Protein AF-H9FHU5-F1 (afdb_monomer)

Sequence (103 aa):
RAGGRPPRSATAALSVRVLDANDHSPAFPQGAVAEVELAEDAPVGSLLLDLDAADPDEGPNGDVVFAFGARPPPEARRLFRLDPRTGRLTLAGPVDYERQDTY

Foldseek 3Di:
DDDDPPDDDDDDDDDDDDAWDLPWDKDWPPPQDDDFDDDQPDDFFDWGHFTDIFDPTPDPSTQFFDDDPPDDPPVCVQQWDADGRGRTITGRDGDDCVVPVGD

pLDDT: mean 89.41, std 9.87, range [45.72, 97.25]

Structure (mmCIF, N/CA/C/O backbone):
data_AF-H9FHU5-F1
#
_entry.id   AF-H9FHU5-F1
#
loop_
_atom_site.group_PDB
_atom_site.id
_atom_site.type_symbol
_atom_site.label_atom_id
_atom_site.label_alt_id
_atom_site.label_comp_id
_atom_site.label_asym_id
_atom_site.label_entity_id
_atom_site.label_seq_id
_atom_site.pdbx_PDB_ins_code
_atom_site.Cartn_x
_atom_site.Cartn_y
_atom_site.Cartn_z
_atom_site.occupancy
_atom_site.B_iso_or_equiv
_atom_site.auth_seq_id
_atom_site.auth_comp_id
_atom_site.auth_asym_id
_atom_site.auth_atom_id
_atom_site.pdbx_PDB_model_num
ATOM 1 N N . ARG A 1 1 ? 42.152 -12.079 -62.129 1.00 50.03 1 ARG A N 1
ATOM 2 C CA . ARG A 1 1 ? 41.696 -10.724 -62.553 1.00 50.03 1 ARG A CA 1
ATOM 3 C C . ARG A 1 1 ? 40.265 -10.884 -63.068 1.00 50.03 1 ARG A C 1
ATOM 5 O O . ARG A 1 1 ? 40.079 -11.797 -63.846 1.00 50.03 1 ARG A O 1
ATOM 12 N N . ALA A 1 2 ? 39.234 -10.138 -62.673 1.00 45.72 2 ALA A N 1
ATOM 13 C CA . ALA A 1 2 ? 39.151 -8.874 -61.948 1.00 45.72 2 ALA A CA 1
ATOM 14 C C . ALA A 1 2 ? 38.073 -8.957 -60.847 1.00 45.72 2 ALA A C 1
ATOM 16 O O . ALA A 1 2 ? 36.971 -9.433 -61.099 1.00 45.72 2 ALA A O 1
ATOM 17 N N . GLY A 1 3 ? 38.405 -8.490 -59.639 1.00 57.41 3 GLY A N 1
ATOM 18 C CA . GLY A 1 3 ? 37.406 -8.178 -58.618 1.00 57.41 3 GLY A CA 1
ATOM 19 C C . GLY A 1 3 ? 36.500 -7.071 -59.149 1.00 57.41 3 GLY A C 1
ATOM 20 O O . GLY A 1 3 ? 37.002 -6.055 -59.637 1.00 57.41 3 GLY A O 1
ATOM 21 N N . GLY A 1 4 ? 35.191 -7.326 -59.133 1.00 58.41 4 GLY A N 1
ATOM 22 C CA . GLY A 1 4 ? 34.175 -6.458 -59.718 1.00 58.41 4 GLY A CA 1
ATOM 23 C C . GLY A 1 4 ? 34.336 -5.007 -59.271 1.00 58.41 4 GLY A C 1
ATOM 24 O O . GLY A 1 4 ? 34.384 -4.712 -58.079 1.00 58.41 4 GLY A O 1
ATOM 25 N N . ARG A 1 5 ? 34.444 -4.111 -60.255 1.00 61.59 5 ARG A N 1
ATOM 26 C CA . ARG A 1 5 ? 34.318 -2.662 -60.095 1.00 61.59 5 ARG A CA 1
ATOM 27 C C . ARG A 1 5 ? 32.980 -2.275 -60.731 1.00 61.59 5 ARG A C 1
ATOM 29 O O . ARG A 1 5 ? 32.805 -2.595 -61.907 1.00 61.59 5 ARG A O 1
ATOM 36 N N . PRO A 1 6 ? 32.056 -1.621 -60.011 1.00 67.56 6 PRO A N 1
ATOM 37 C CA . PRO A 1 6 ? 32.190 -1.043 -58.667 1.00 67.56 6 PRO A CA 1
ATOM 38 C C . PRO A 1 6 ? 32.032 -2.072 -57.520 1.00 67.56 6 PRO A C 1
ATOM 40 O O . PRO A 1 6 ? 31.483 -3.153 -57.747 1.00 67.56 6 PRO A O 1
ATOM 43 N N . PRO A 1 7 ? 32.511 -1.762 -56.295 1.00 73.88 7 PRO A N 1
ATOM 44 C CA . PRO A 1 7 ? 32.316 -2.618 -55.126 1.00 73.88 7 PRO A CA 1
ATOM 45 C C . PRO A 1 7 ? 30.824 -2.770 -54.810 1.00 73.88 7 PRO A C 1
ATOM 47 O O . PRO A 1 7 ? 30.070 -1.799 -54.844 1.00 73.88 7 PRO A O 1
ATOM 50 N N . ARG A 1 8 ? 30.396 -3.993 -54.489 1.00 79.12 8 ARG A N 1
ATOM 51 C CA . ARG A 1 8 ? 29.036 -4.261 -54.011 1.00 79.12 8 ARG A CA 1
ATOM 52 C C . ARG A 1 8 ? 28.991 -4.039 -52.505 1.00 79.12 8 ARG A C 1
ATOM 54 O O . ARG A 1 8 ? 29.688 -4.732 -51.770 1.00 79.12 8 ARG A O 1
ATOM 61 N N . SER A 1 9 ? 28.174 -3.095 -52.060 1.00 82.00 9 SER A N 1
ATOM 62 C CA . SER A 1 9 ? 27.776 -2.955 -50.662 1.00 82.00 9 SER A CA 1
ATOM 63 C C . SER A 1 9 ? 26.388 -3.563 -50.462 1.00 82.00 9 SER A C 1
ATOM 65 O O . SER A 1 9 ? 25.549 -3.543 -51.362 1.00 82.00 9 SER A O 1
ATOM 67 N N . ALA A 1 10 ? 26.157 -4.122 -49.280 1.00 83.06 10 ALA A N 1
ATOM 68 C CA . ALA A 1 10 ? 24.841 -4.539 -48.819 1.00 83.06 10 ALA A CA 1
ATOM 69 C C . ALA A 1 10 ? 24.657 -4.016 -47.395 1.00 83.06 10 ALA A C 1
ATOM 71 O O . ALA A 1 10 ? 25.595 -4.038 -46.597 1.00 83.06 10 ALA A O 1
ATOM 72 N N . THR A 1 11 ? 23.457 -3.542 -47.087 1.00 84.88 11 THR A N 1
ATOM 73 C CA . THR A 1 11 ? 23.082 -3.061 -45.757 1.00 84.88 11 THR A CA 1
ATOM 74 C C . THR A 1 11 ? 21.899 -3.888 -45.283 1.00 84.88 11 THR A C 1
ATOM 76 O O . THR A 1 11 ? 20.985 -4.157 -46.060 1.00 84.88 11 THR A O 1
ATOM 79 N N . ALA A 1 12 ? 21.922 -4.299 -44.019 1.00 87.31 12 ALA A N 1
ATOM 80 C CA . ALA A 1 12 ? 20.810 -4.969 -43.365 1.00 87.31 12 ALA A CA 1
ATOM 81 C C . ALA A 1 12 ? 20.316 -4.097 -42.210 1.00 87.31 12 ALA A C 1
ATOM 83 O O . ALA A 1 12 ? 21.119 -3.473 -41.515 1.00 87.31 12 ALA A O 1
ATOM 84 N N . ALA A 1 13 ? 19.000 -4.050 -42.016 1.00 89.56 13 ALA A N 1
ATOM 85 C CA . ALA A 1 13 ? 18.407 -3.398 -40.860 1.0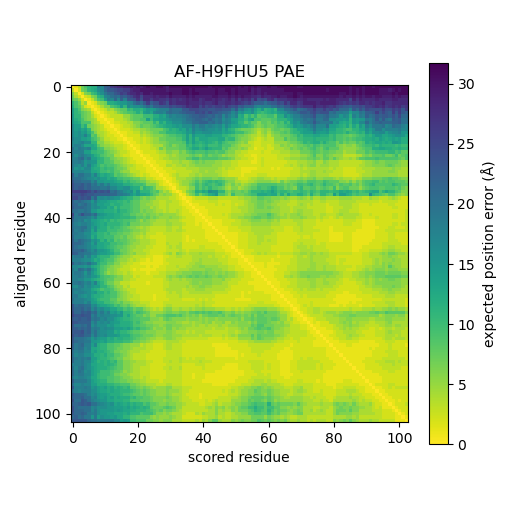0 89.56 13 ALA A CA 1
ATOM 86 C C . ALA A 1 13 ? 18.448 -4.359 -39.665 1.00 89.56 13 ALA A C 1
ATOM 88 O O . ALA A 1 13 ? 17.980 -5.493 -39.761 1.00 89.56 13 ALA A O 1
ATOM 89 N N . LEU A 1 14 ? 19.000 -3.894 -38.546 1.00 90.19 14 LEU A N 1
ATOM 90 C CA . LEU A 1 14 ? 18.955 -4.583 -37.263 1.00 90.19 14 LEU A CA 1
ATOM 91 C C . LEU A 1 14 ? 18.000 -3.819 -36.349 1.00 90.19 14 LEU A C 1
ATOM 93 O O . LEU A 1 14 ? 18.200 -2.632 -36.107 1.00 90.19 14 LEU A O 1
ATOM 97 N N . SER A 1 15 ? 16.986 -4.506 -35.831 1.00 91.81 15 SER A N 1
ATOM 98 C CA . SER A 1 15 ? 16.123 -3.965 -34.784 1.00 91.81 15 SER A CA 1
ATOM 99 C C . SER A 1 15 ? 16.596 -4.489 -33.437 1.00 91.81 15 SER A C 1
ATOM 101 O O . SER A 1 15 ? 16.621 -5.700 -33.221 1.00 91.81 15 SER A O 1
ATOM 103 N N . VAL A 1 16 ? 16.950 -3.582 -32.531 1.00 91.31 16 VAL A N 1
ATOM 104 C CA . VAL A 1 16 ? 17.288 -3.904 -31.141 1.00 91.31 16 VAL A CA 1
ATOM 105 C C . VAL A 1 16 ? 16.155 -3.390 -30.260 1.00 91.31 16 VAL A C 1
ATOM 107 O O . VAL A 1 16 ? 15.833 -2.206 -30.313 1.00 91.31 16 VAL A O 1
ATOM 110 N N . ARG A 1 17 ? 15.544 -4.274 -29.466 1.00 90.94 17 ARG A N 1
ATOM 111 C CA . ARG A 1 17 ? 14.577 -3.899 -28.427 1.00 90.94 17 ARG A C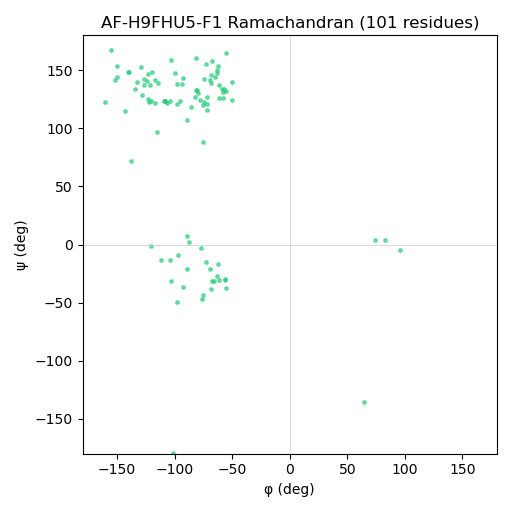A 1
ATOM 112 C C . ARG A 1 17 ? 15.267 -4.011 -27.074 1.00 90.94 17 ARG A C 1
ATOM 114 O O . ARG A 1 17 ? 15.774 -5.079 -26.743 1.00 90.94 17 ARG A O 1
ATOM 121 N N . VAL A 1 18 ? 15.281 -2.917 -26.323 1.00 90.25 18 VAL A N 1
ATOM 122 C CA . VAL A 1 18 ? 15.703 -2.931 -24.920 1.00 90.25 18 VAL A CA 1
ATOM 123 C C . VAL A 1 18 ? 14.528 -3.448 -24.099 1.00 90.25 18 VAL A C 1
ATOM 125 O O . VAL A 1 18 ? 13.395 -3.021 -24.320 1.00 90.25 18 VAL A O 1
ATOM 128 N N . LEU A 1 19 ? 14.794 -4.429 -23.241 1.00 92.62 19 LEU A N 1
ATOM 129 C CA . LEU A 1 19 ? 13.820 -4.936 -22.283 1.00 92.62 19 LEU A CA 1
ATOM 130 C C . LEU A 1 19 ? 13.988 -4.173 -20.977 1.00 92.62 19 LEU A C 1
ATOM 132 O O . LEU A 1 19 ? 15.115 -3.854 -20.598 1.00 92.62 19 LEU A O 1
ATOM 136 N N . ASP A 1 20 ? 12.865 -3.917 -20.329 1.00 91.94 20 ASP A N 1
ATOM 137 C CA . ASP A 1 20 ? 12.816 -3.345 -18.998 1.00 91.94 20 ASP A CA 1
ATOM 138 C C . ASP A 1 20 ? 13.473 -4.266 -17.955 1.00 91.94 20 ASP A C 1
ATOM 140 O O . ASP A 1 20 ? 13.445 -5.498 -18.079 1.00 91.94 20 ASP A O 1
ATOM 144 N N . ALA A 1 21 ? 14.077 -3.659 -16.940 1.00 94.62 21 ALA A N 1
ATOM 145 C CA . ALA A 1 21 ? 14.608 -4.337 -15.768 1.00 94.62 21 ALA A CA 1
ATOM 146 C C . ALA A 1 21 ? 13.885 -3.789 -14.539 1.00 94.62 21 ALA A C 1
ATOM 148 O O . ALA A 1 21 ? 13.546 -2.619 -14.522 1.00 94.62 21 ALA A O 1
ATOM 149 N N . ASN A 1 22 ? 13.694 -4.618 -13.513 1.00 94.50 22 ASN A N 1
ATOM 150 C CA . ASN A 1 22 ? 13.153 -4.143 -12.242 1.00 94.50 22 ASN A CA 1
ATOM 151 C C . ASN A 1 22 ? 14.251 -3.379 -11.485 1.00 94.50 22 ASN A C 1
ATOM 153 O O . ASN A 1 22 ? 15.064 -3.995 -10.782 1.00 94.50 22 ASN A O 1
ATOM 157 N N . ASP A 1 23 ? 14.362 -2.079 -11.746 1.00 94.75 23 ASP A N 1
ATOM 158 C CA . ASP A 1 23 ? 15.366 -1.191 -11.162 1.00 94.75 23 ASP A CA 1
ATOM 159 C C . ASP A 1 23 ? 14.769 -0.019 -10.373 1.00 94.75 23 ASP A C 1
ATOM 161 O O . ASP A 1 23 ? 15.521 0.722 -9.724 1.00 94.75 23 ASP A O 1
ATOM 165 N N . HIS A 1 24 ? 13.441 0.086 -10.321 1.00 95.00 24 HIS A N 1
ATOM 166 C CA . HIS A 1 24 ? 12.737 0.964 -9.403 1.00 95.00 24 HIS A CA 1
ATOM 167 C C . HIS A 1 24 ? 12.182 0.178 -8.206 1.00 95.00 24 HIS A C 1
ATOM 169 O O . HIS A 1 24 ? 12.492 -0.986 -7.956 1.00 95.00 24 HIS A O 1
ATOM 175 N N . SER A 1 25 ? 11.511 0.881 -7.304 1.00 94.44 25 SER A N 1
ATOM 176 C CA . SER A 1 25 ? 10.833 0.257 -6.174 1.00 94.44 25 SER A CA 1
ATOM 177 C C . SER A 1 25 ? 9.506 0.964 -5.957 1.00 94.44 25 SER A C 1
ATOM 179 O O . SER A 1 25 ? 9.451 2.187 -6.146 1.00 94.44 25 SER A O 1
ATOM 181 N N . PRO A 1 26 ? 8.471 0.253 -5.475 1.00 95.31 26 PRO A N 1
ATOM 182 C CA . PRO A 1 26 ? 7.173 0.862 -5.256 1.00 95.31 26 PRO A CA 1
ATOM 183 C C . PRO A 1 26 ? 7.267 2.025 -4.271 1.00 95.31 26 PRO A C 1
ATOM 185 O O . PRO A 1 26 ? 7.872 1.907 -3.200 1.00 95.31 26 PRO A O 1
ATOM 188 N N . ALA A 1 27 ? 6.631 3.141 -4.613 1.00 94.00 27 ALA A N 1
ATOM 189 C CA . ALA A 1 27 ? 6.604 4.337 -3.788 1.00 94.00 27 ALA A CA 1
ATOM 190 C C . ALA A 1 27 ? 5.169 4.800 -3.533 1.00 94.00 27 ALA A C 1
ATOM 192 O O . ALA A 1 27 ? 4.339 4.855 -4.440 1.00 94.00 27 ALA A O 1
ATOM 193 N N . PHE A 1 28 ? 4.898 5.186 -2.287 1.00 92.69 28 PHE A N 1
ATOM 194 C CA . PHE A 1 28 ? 3.665 5.876 -1.925 1.00 92.69 28 PHE A CA 1
ATOM 195 C C . PHE A 1 28 ? 3.718 7.339 -2.401 1.00 92.69 28 PHE A C 1
ATOM 197 O O . PHE A 1 28 ? 4.774 7.976 -2.289 1.00 92.69 28 PHE A O 1
ATOM 204 N N . PRO A 1 29 ? 2.602 7.919 -2.876 1.00 88.75 29 PRO A N 1
ATOM 205 C CA . PRO A 1 29 ? 2.536 9.340 -3.170 1.00 88.75 29 PRO A CA 1
ATOM 206 C C . PRO A 1 29 ? 2.760 10.177 -1.904 1.00 88.75 29 PRO A C 1
ATOM 208 O O . PRO A 1 29 ? 2.494 9.749 -0.776 1.00 88.75 29 PRO A O 1
ATOM 211 N N . GLN A 1 30 ? 3.261 11.401 -2.081 1.00 83.06 30 GLN A N 1
ATOM 212 C CA . GLN A 1 30 ? 3.484 12.307 -0.954 1.00 83.06 30 GLN A CA 1
ATOM 213 C C . GLN A 1 30 ? 2.172 12.559 -0.199 1.00 83.06 30 GLN A C 1
ATOM 215 O O . GLN A 1 30 ? 1.176 12.961 -0.793 1.00 83.06 30 GLN A O 1
ATOM 220 N N . GLY A 1 31 ? 2.191 12.329 1.116 1.00 78.25 31 GLY A N 1
ATOM 221 C CA . GLY A 1 31 ? 1.017 12.488 1.978 1.00 78.25 31 GLY A CA 1
ATOM 222 C C . GLY A 1 31 ? 0.057 11.293 2.008 1.00 78.25 31 GLY A C 1
ATOM 223 O O . GLY A 1 31 ? -0.965 11.383 2.674 1.00 78.25 31 GLY A O 1
ATOM 224 N N . ALA A 1 32 ? 0.371 10.175 1.342 1.00 76.25 32 ALA A N 1
ATOM 225 C CA . ALA A 1 32 ? -0.453 8.960 1.397 1.00 76.25 32 ALA A CA 1
ATOM 226 C C . ALA A 1 32 ? -0.420 8.250 2.764 1.00 76.25 32 ALA A C 1
ATOM 228 O O . ALA A 1 32 ? -1.315 7.472 3.086 1.00 76.25 32 ALA A O 1
ATOM 229 N N . VAL A 1 33 ? 0.613 8.507 3.571 1.00 70.81 33 VAL A N 1
ATOM 230 C CA . VAL A 1 33 ? 0.700 8.024 4.952 1.00 70.81 33 VAL A CA 1
ATOM 231 C C . VAL A 1 33 ? 0.040 9.064 5.851 1.00 70.81 33 VAL A C 1
ATOM 233 O O . VAL A 1 33 ? 0.594 10.144 6.053 1.00 70.81 33 VAL A O 1
ATOM 236 N N . ALA A 1 34 ? -1.143 8.734 6.364 1.00 72.38 34 ALA A N 1
ATOM 237 C CA . ALA A 1 34 ? -1.921 9.587 7.251 1.00 72.38 34 ALA A CA 1
ATOM 238 C C . ALA A 1 34 ? -2.232 8.868 8.569 1.00 72.38 34 ALA A C 1
ATOM 240 O O . ALA A 1 34 ? -2.438 7.652 8.594 1.00 72.38 34 ALA A O 1
ATOM 241 N N . GLU A 1 35 ? -2.283 9.639 9.653 1.00 87.44 35 GLU A N 1
ATOM 242 C CA . GLU A 1 35 ? -2.934 9.214 10.890 1.00 87.44 35 GLU A CA 1
ATOM 243 C C . GLU A 1 35 ? -4.448 9.139 10.649 1.00 87.44 35 GLU A C 1
ATOM 245 O O . GLU A 1 35 ? -5.019 9.987 9.959 1.00 87.44 35 GLU A O 1
ATOM 250 N N . VAL A 1 36 ? -5.094 8.108 11.193 1.00 89.94 36 VAL A N 1
ATOM 251 C CA . VAL A 1 36 ? -6.539 7.897 11.063 1.00 89.94 36 VAL A CA 1
ATOM 252 C C . VAL A 1 36 ? -7.166 7.967 12.440 1.00 89.94 36 VAL A C 1
ATOM 254 O O . VAL A 1 36 ? -6.837 7.170 13.316 1.00 89.94 36 VAL A O 1
ATOM 257 N N . GLU A 1 37 ? -8.107 8.887 12.607 1.00 92.19 37 GLU A N 1
ATOM 258 C CA . GLU A 1 37 ? -8.984 8.902 13.769 1.00 92.19 37 GLU A CA 1
ATOM 259 C C . GLU A 1 37 ? -10.069 7.836 13.589 1.00 92.19 37 GLU A C 1
ATOM 261 O O . GLU A 1 37 ? -10.792 7.818 12.590 1.00 92.19 37 GLU A O 1
ATOM 266 N N . LEU A 1 38 ? -10.170 6.926 14.557 1.00 92.88 38 LEU A N 1
ATOM 267 C CA . LEU A 1 38 ? -11.113 5.815 14.539 1.00 92.88 38 LEU A CA 1
ATOM 268 C C . LEU A 1 38 ? -11.998 5.878 15.783 1.00 92.88 38 LEU A C 1
ATOM 270 O O . LEU A 1 38 ? -11.498 5.836 16.903 1.00 92.88 38 LEU A O 1
ATOM 274 N N . ALA A 1 39 ? -13.313 5.948 15.579 1.00 94.56 39 ALA A N 1
ATOM 275 C CA . ALA A 1 39 ? -14.275 5.837 16.669 1.00 94.56 39 ALA A CA 1
ATOM 276 C C . ALA A 1 39 ? -14.295 4.405 17.228 1.00 94.56 39 ALA A C 1
ATOM 278 O O . ALA A 1 39 ? -14.226 3.437 16.468 1.00 94.56 39 ALA A O 1
ATOM 279 N N . GLU A 1 40 ? -14.418 4.263 18.548 1.00 93.00 40 GLU A N 1
ATOM 280 C CA . GLU A 1 40 ? -14.437 2.952 19.215 1.00 93.00 40 GLU A CA 1
ATOM 281 C C . GLU A 1 40 ? -15.615 2.065 18.770 1.00 93.00 40 GLU A C 1
ATOM 283 O O . GLU A 1 40 ? -15.503 0.842 18.694 1.00 93.00 40 GLU A O 1
ATOM 288 N N . ASP A 1 41 ? -16.735 2.690 18.405 1.00 95.00 41 ASP A N 1
ATOM 289 C CA . ASP A 1 41 ? -17.961 2.036 17.955 1.00 95.00 41 ASP A CA 1
ATOM 290 C C . ASP A 1 41 ? -17.990 1.796 16.436 1.00 95.00 41 ASP A C 1
ATOM 292 O O . ASP A 1 41 ? -19.003 1.342 15.890 1.00 95.00 41 ASP A O 1
ATOM 296 N N . ALA A 1 42 ? -16.876 2.060 15.743 1.00 96.50 42 ALA A N 1
ATOM 297 C CA . ALA A 1 42 ? -16.766 1.841 14.313 1.00 96.50 42 ALA A CA 1
ATOM 298 C C . ALA A 1 42 ? -17.048 0.367 13.957 1.00 96.50 42 ALA A C 1
ATOM 300 O O . ALA A 1 42 ? -16.475 -0.558 14.545 1.00 96.50 42 ALA A O 1
ATOM 301 N N . PRO A 1 43 ? -17.910 0.105 12.957 1.00 97.00 43 PRO A N 1
ATOM 302 C CA . PRO A 1 43 ? -18.275 -1.256 12.610 1.00 97.00 43 PRO A CA 1
ATOM 303 C C . PRO A 1 43 ? -17.091 -2.010 12.001 1.00 97.00 43 PRO A C 1
ATOM 305 O O . PRO A 1 43 ? -16.297 -1.468 11.226 1.00 97.00 43 PRO A O 1
ATOM 308 N N . VAL A 1 44 ? -17.013 -3.311 12.282 1.00 96.75 44 VAL A N 1
ATOM 309 C CA . VAL A 1 44 ? -16.088 -4.214 11.586 1.00 96.75 44 VAL A CA 1
ATOM 310 C C . VAL A 1 44 ? -16.361 -4.164 10.079 1.00 96.75 44 VAL A C 1
ATOM 312 O O . VAL A 1 44 ? -17.505 -4.234 9.635 1.00 96.75 44 VAL A O 1
ATOM 315 N N . GLY A 1 45 ? -15.293 -4.052 9.294 1.00 97.00 45 GLY A N 1
ATOM 316 C CA . GLY A 1 45 ? -15.319 -3.834 7.849 1.00 97.00 45 GLY A CA 1
ATOM 317 C C . GLY A 1 45 ? -15.177 -2.367 7.438 1.00 97.00 45 GLY A C 1
ATOM 318 O O . GLY A 1 45 ? -15.067 -2.101 6.242 1.00 97.00 45 GLY A O 1
ATOM 319 N N . SER A 1 46 ? -15.142 -1.428 8.392 1.00 97.25 46 SER A N 1
ATOM 320 C CA . SER A 1 46 ? -14.883 -0.012 8.105 1.00 97.25 46 SER A CA 1
ATOM 321 C C . SER A 1 46 ? -13.567 0.161 7.350 1.00 97.25 46 SER A C 1
ATOM 323 O O . SER A 1 46 ? -12.545 -0.409 7.739 1.00 97.25 46 SER A O 1
ATOM 325 N N . LEU A 1 47 ? -13.599 0.942 6.270 1.00 95.75 47 LEU A N 1
ATOM 326 C CA . LEU A 1 47 ? -12.404 1.342 5.534 1.00 95.75 47 LEU A CA 1
ATOM 327 C C . LEU A 1 47 ? -11.657 2.400 6.344 1.00 95.75 47 LEU A C 1
ATOM 329 O O . LEU A 1 47 ? -12.232 3.434 6.665 1.00 95.75 47 LEU A O 1
ATOM 333 N N . LEU A 1 48 ? -10.395 2.121 6.658 1.00 94.12 48 LEU A N 1
ATOM 334 C CA . LEU A 1 48 ? -9.526 3.009 7.428 1.00 94.12 48 LEU A CA 1
ATOM 335 C C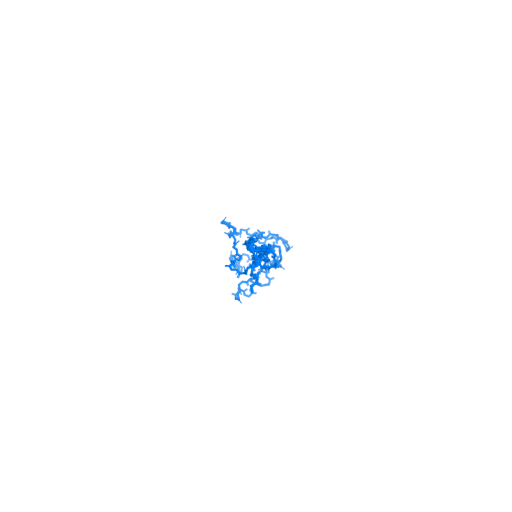 . LEU A 1 48 ? -8.625 3.816 6.497 1.00 94.12 48 LEU A C 1
ATOM 337 O O . LEU A 1 48 ? -8.558 5.034 6.600 1.00 94.12 48 LEU A O 1
ATOM 341 N N . LEU A 1 49 ? -7.967 3.128 5.562 1.00 92.50 49 LEU A N 1
ATOM 342 C CA . LEU A 1 49 ? -7.116 3.731 4.540 1.00 92.50 49 LEU A CA 1
ATOM 343 C C . LEU A 1 49 ? -7.326 3.032 3.203 1.00 92.50 49 LEU A C 1
ATOM 345 O O . LEU A 1 49 ? -7.573 1.824 3.146 1.00 92.50 49 LEU A O 1
ATOM 349 N N . ASP A 1 50 ? -7.176 3.806 2.138 1.00 92.38 50 ASP A N 1
ATOM 350 C CA . ASP A 1 50 ? -7.053 3.316 0.772 1.00 92.38 50 ASP A CA 1
ATOM 351 C C . ASP A 1 50 ? -5.654 3.694 0.286 1.00 92.38 50 ASP A C 1
ATOM 353 O O . ASP A 1 50 ? -5.383 4.858 -0.015 1.00 92.38 50 ASP A O 1
ATOM 357 N N . LEU A 1 51 ? -4.725 2.742 0.380 1.00 91.75 51 LEU A N 1
ATOM 358 C CA . LEU A 1 51 ? -3.323 2.988 0.074 1.00 91.75 51 LEU A CA 1
ATOM 359 C C . LEU A 1 51 ? -3.093 2.920 -1.432 1.00 91.75 51 LEU A C 1
ATOM 361 O O . LEU A 1 51 ? -3.467 1.944 -2.075 1.00 91.75 51 LEU A O 1
ATOM 365 N N . ASP A 1 52 ? -2.384 3.915 -1.952 1.00 90.44 52 ASP A N 1
ATOM 366 C CA . ASP A 1 52 ? -1.903 3.929 -3.329 1.00 90.44 52 ASP A CA 1
ATOM 367 C C . ASP A 1 52 ? -0.375 3.870 -3.343 1.00 90.44 52 ASP A C 1
ATOM 369 O O . ASP A 1 52 ? 0.288 4.511 -2.527 1.00 90.44 52 ASP A O 1
ATOM 373 N N . ALA A 1 53 ? 0.187 3.089 -4.254 1.00 93.31 53 ALA A N 1
ATOM 374 C CA . ALA A 1 53 ? 1.621 3.017 -4.477 1.00 93.31 53 ALA A CA 1
ATOM 375 C C . ALA A 1 53 ? 1.889 2.642 -5.931 1.00 93.31 53 ALA A C 1
ATOM 377 O O . ALA A 1 53 ? 1.195 1.804 -6.505 1.00 93.31 53 ALA A O 1
ATOM 378 N N . ALA A 1 54 ? 2.917 3.258 -6.505 1.00 93.69 54 ALA A N 1
ATOM 379 C CA . ALA A 1 54 ? 3.272 3.085 -7.901 1.00 93.69 54 ALA A CA 1
ATOM 380 C C . ALA A 1 54 ? 4.739 2.688 -8.041 1.00 93.69 54 ALA A C 1
ATOM 382 O O . ALA A 1 54 ? 5.604 3.199 -7.325 1.00 93.69 54 ALA A O 1
ATOM 383 N N . ASP A 1 55 ? 4.993 1.806 -8.997 1.00 96.56 55 ASP A N 1
ATOM 384 C CA . ASP A 1 55 ? 6.317 1.451 -9.477 1.00 96.56 55 ASP A CA 1
ATOM 385 C C . ASP A 1 55 ? 6.348 1.723 -10.997 1.00 96.56 55 ASP A C 1
ATOM 387 O O . ASP A 1 55 ? 5.423 1.301 -11.701 1.00 96.56 55 ASP A O 1
ATOM 391 N N . PRO A 1 56 ? 7.302 2.528 -11.500 1.00 95.81 56 PRO A N 1
ATOM 392 C CA . PRO A 1 56 ? 7.336 2.942 -12.900 1.00 95.81 56 PRO A CA 1
ATOM 393 C C . PRO A 1 56 ? 7.853 1.866 -13.874 1.00 95.81 56 PRO A C 1
ATOM 395 O O . PRO A 1 56 ? 7.860 2.142 -15.078 1.00 95.81 56 PRO A O 1
ATOM 398 N N . ASP A 1 57 ? 8.272 0.691 -13.395 1.00 97.12 57 ASP A N 1
ATOM 399 C CA . ASP A 1 57 ? 8.795 -0.390 -14.236 1.00 97.12 57 ASP A CA 1
ATOM 400 C C . ASP A 1 57 ? 7.720 -1.021 -15.154 1.00 97.12 57 ASP A C 1
ATOM 402 O O . ASP A 1 57 ? 6.509 -0.939 -14.921 1.00 97.12 57 ASP A O 1
ATOM 406 N N . GLU A 1 58 ? 8.142 -1.661 -16.251 1.00 95.38 58 GLU A N 1
ATOM 407 C CA . GLU A 1 58 ? 7.223 -2.176 -17.276 1.00 95.38 58 GLU A CA 1
ATOM 408 C C . GLU A 1 58 ? 6.609 -3.529 -16.875 1.00 95.38 58 GLU A C 1
ATOM 410 O O . GLU A 1 58 ? 7.289 -4.504 -16.540 1.00 95.38 58 GLU A O 1
ATOM 415 N N . GLY A 1 59 ? 5.287 -3.641 -17.029 1.00 93.50 59 GLY A N 1
ATOM 416 C CA . GLY A 1 59 ? 4.580 -4.911 -16.873 1.00 93.50 59 GLY A CA 1
ATOM 417 C C . GLY A 1 59 ? 4.678 -5.445 -15.438 1.00 93.50 59 GLY A C 1
ATOM 418 O O . GLY A 1 59 ? 4.512 -4.667 -14.506 1.00 93.50 59 GLY A O 1
ATOM 419 N N . PRO A 1 60 ? 4.947 -6.750 -15.231 1.00 94.81 60 PRO A N 1
ATOM 420 C CA . PRO A 1 60 ? 5.001 -7.332 -13.889 1.00 94.81 60 PRO A CA 1
ATOM 421 C C . PRO A 1 60 ? 6.085 -6.754 -12.974 1.00 94.81 60 PRO A C 1
ATOM 423 O O . PRO A 1 60 ? 6.027 -6.976 -11.769 1.00 94.81 60 PRO A O 1
ATOM 426 N N . ASN A 1 61 ? 7.089 -6.059 -13.522 1.00 94.75 61 ASN A N 1
ATOM 427 C CA . ASN A 1 61 ? 8.096 -5.389 -12.704 1.00 94.75 61 ASN A CA 1
ATOM 428 C C . ASN A 1 61 ? 7.484 -4.219 -11.920 1.00 94.75 61 ASN A C 1
ATOM 430 O O . ASN A 1 61 ? 7.886 -4.000 -10.785 1.00 94.75 61 ASN A O 1
ATOM 434 N N . GLY A 1 62 ? 6.466 -3.563 -12.488 1.00 95.06 62 GLY A N 1
ATOM 435 C CA . GLY A 1 62 ? 5.717 -2.486 -11.847 1.00 95.06 62 GLY A CA 1
ATOM 436 C C . GLY A 1 62 ? 4.522 -2.954 -11.000 1.00 95.06 62 GLY A C 1
ATOM 437 O O . GLY A 1 62 ? 3.775 -2.125 -10.476 1.00 95.06 62 GLY A O 1
ATOM 438 N N . ASP A 1 63 ? 4.289 -4.268 -10.870 1.00 95.25 63 ASP A N 1
ATOM 439 C CA . ASP A 1 63 ? 3.179 -4.796 -10.068 1.00 95.25 63 ASP A CA 1
ATOM 440 C C . ASP A 1 63 ? 3.458 -4.609 -8.566 1.00 95.25 63 ASP A C 1
ATOM 442 O O . ASP A 1 63 ? 4.408 -5.160 -8.004 1.00 95.25 63 ASP A O 1
ATOM 446 N N . VAL A 1 64 ? 2.569 -3.888 -7.879 1.00 95.75 64 VAL A N 1
ATOM 447 C CA . VAL A 1 64 ? 2.706 -3.584 -6.449 1.00 95.75 64 VAL A CA 1
ATOM 448 C C . VAL A 1 64 ? 1.886 -4.545 -5.586 1.00 95.75 64 VAL A C 1
ATOM 450 O O . VAL A 1 64 ? 0.733 -4.861 -5.882 1.00 95.75 64 VAL A O 1
ATOM 453 N N . VAL A 1 65 ? 2.478 -4.990 -4.471 1.00 95.88 65 VAL A N 1
ATOM 454 C CA . VAL A 1 65 ? 1.810 -5.811 -3.453 1.00 95.88 65 VAL A CA 1
ATOM 455 C C . VAL A 1 65 ? 1.991 -5.195 -2.070 1.00 95.88 65 VAL A C 1
ATOM 457 O O . VAL A 1 65 ? 3.109 -4.931 -1.630 1.00 95.88 65 VAL A O 1
ATOM 460 N N . PHE A 1 66 ? 0.884 -5.030 -1.352 1.00 94.56 66 PHE A N 1
ATOM 461 C CA . PHE A 1 66 ? 0.860 -4.448 -0.016 1.00 94.56 66 PHE A CA 1
ATOM 462 C C . PHE A 1 66 ? 0.935 -5.521 1.072 1.00 94.56 66 PHE A C 1
ATOM 464 O O . PHE A 1 66 ? 0.267 -6.556 1.018 1.00 94.56 66 PHE A O 1
ATOM 471 N N . ALA A 1 67 ? 1.730 -5.259 2.105 1.00 94.19 67 ALA A N 1
ATOM 472 C CA . ALA A 1 67 ? 1.831 -6.113 3.279 1.00 94.19 67 ALA A CA 1
ATOM 473 C C . ALA A 1 67 ? 2.168 -5.283 4.520 1.00 94.19 67 ALA A C 1
ATOM 475 O O . ALA A 1 67 ? 2.813 -4.238 4.434 1.00 94.19 67 ALA A O 1
ATOM 476 N N . PHE A 1 68 ? 1.775 -5.777 5.695 1.00 92.06 68 PHE A N 1
ATOM 477 C CA . PHE A 1 68 ? 2.293 -5.234 6.948 1.00 92.06 68 PHE A CA 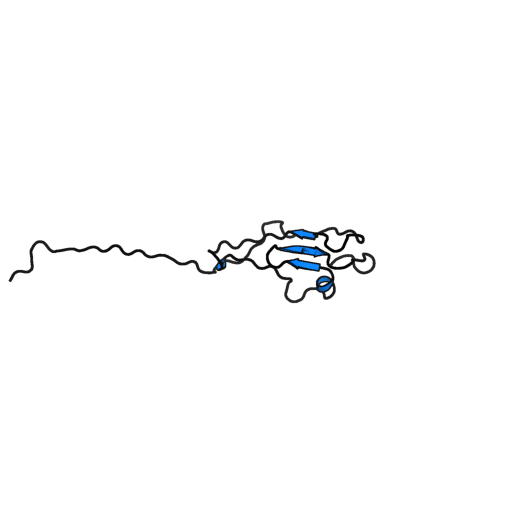1
ATOM 478 C C . PHE A 1 68 ? 3.807 -5.454 7.036 1.00 92.06 68 PHE A C 1
ATOM 480 O O . PHE A 1 68 ? 4.330 -6.457 6.544 1.00 92.06 68 PHE A O 1
ATOM 487 N N . GLY A 1 69 ? 4.502 -4.552 7.736 1.00 89.56 69 GLY A N 1
ATOM 488 C CA . GLY A 1 69 ? 5.922 -4.720 8.039 1.00 89.56 69 GLY A CA 1
ATOM 489 C C . GLY A 1 69 ? 6.211 -6.043 8.762 1.00 89.56 69 GLY A C 1
ATOM 490 O O . GLY A 1 69 ? 5.315 -6.687 9.299 1.00 89.56 69 GLY A O 1
ATOM 491 N N . ALA A 1 70 ? 7.480 -6.459 8.815 1.00 88.56 70 ALA A N 1
ATOM 492 C CA . ALA A 1 70 ? 7.865 -7.800 9.279 1.00 88.56 70 ALA A CA 1
ATOM 493 C C . ALA A 1 70 ? 7.373 -8.166 10.699 1.00 88.56 70 ALA A C 1
ATOM 495 O O . ALA A 1 70 ? 7.149 -9.340 11.007 1.00 88.56 70 ALA A O 1
ATOM 496 N N . ARG A 1 71 ? 7.216 -7.171 11.580 1.00 87.94 71 ARG A N 1
ATOM 497 C CA . ARG A 1 71 ? 6.835 -7.348 12.989 1.00 87.94 71 ARG A CA 1
ATOM 498 C C . ARG A 1 71 ? 5.808 -6.293 13.413 1.00 87.94 71 ARG A C 1
ATOM 500 O O . ARG A 1 71 ? 6.163 -5.386 14.159 1.00 87.94 71 ARG A O 1
ATOM 507 N N . PRO A 1 72 ? 4.557 -6.385 12.938 1.00 87.38 72 PRO A N 1
ATOM 508 C CA . PRO A 1 72 ? 3.500 -5.514 13.423 1.00 87.38 72 PRO A CA 1
ATOM 509 C C . PRO A 1 72 ? 3.102 -5.946 14.8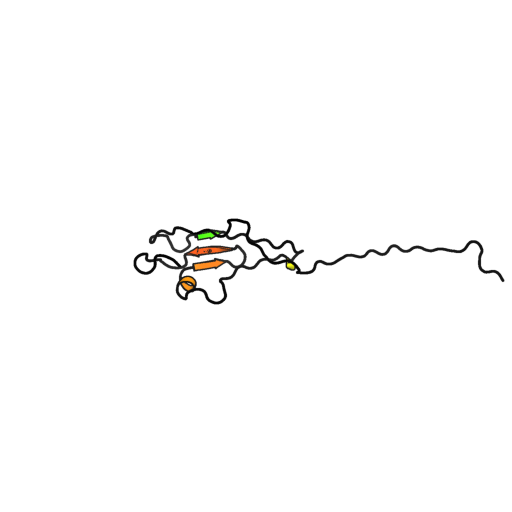47 1.00 87.38 72 PRO A C 1
ATOM 511 O O . PRO A 1 72 ? 3.277 -7.127 15.196 1.00 87.38 72 PRO A O 1
ATOM 514 N N . PRO A 1 73 ? 2.545 -5.039 15.664 1.00 88.00 73 PRO A N 1
ATOM 515 C CA . PRO A 1 73 ? 1.992 -5.390 16.965 1.00 88.00 73 PRO A CA 1
ATOM 516 C C . PRO A 1 73 ? 1.023 -6.585 16.858 1.00 88.00 73 PRO A C 1
ATOM 518 O O . PRO A 1 73 ? 0.242 -6.667 15.902 1.00 88.00 73 PRO A O 1
ATOM 521 N N . PRO A 1 74 ? 1.043 -7.541 17.809 1.00 87.31 74 PRO A N 1
ATOM 522 C CA . PRO A 1 74 ? 0.176 -8.719 17.749 1.00 87.31 74 PRO A CA 1
ATOM 523 C C . PRO A 1 74 ? -1.318 -8.390 17.658 1.00 87.31 74 PRO A C 1
ATOM 525 O O . PRO A 1 74 ? -2.075 -9.162 17.069 1.00 87.31 74 PRO A O 1
ATOM 528 N N . GLU A 1 75 ? -1.738 -7.269 18.242 1.00 87.44 75 GLU A N 1
ATOM 529 C CA . GLU A 1 75 ? -3.125 -6.800 18.221 1.00 87.44 75 GLU A CA 1
ATOM 530 C C . GLU A 1 75 ? -3.499 -6.218 16.857 1.00 87.44 75 GLU A C 1
ATOM 532 O O . GLU A 1 75 ? -4.514 -6.622 16.289 1.00 87.44 75 GLU A O 1
ATOM 537 N N . ALA A 1 76 ? -2.615 -5.414 16.254 1.00 87.69 76 ALA A N 1
ATOM 538 C CA . ALA A 1 76 ? -2.800 -4.870 14.910 1.00 87.69 76 ALA A CA 1
ATOM 539 C C . ALA A 1 76 ? -3.048 -5.971 13.861 1.00 87.69 76 ALA A C 1
ATOM 541 O O . ALA A 1 76 ? -3.910 -5.831 12.999 1.00 87.69 76 ALA A O 1
ATOM 542 N N . ARG A 1 77 ? -2.377 -7.129 13.981 1.00 86.81 77 ARG A N 1
ATOM 543 C CA . ARG A 1 77 ? -2.608 -8.291 13.093 1.00 86.81 77 ARG A CA 1
ATOM 544 C C . ARG A 1 77 ? -4.012 -8.884 13.175 1.00 86.81 77 ARG A C 1
ATOM 546 O O . ARG A 1 77 ? -4.432 -9.565 12.243 1.00 86.81 77 ARG A O 1
ATOM 553 N N . ARG A 1 78 ? -4.685 -8.737 14.316 1.00 91.00 78 ARG A N 1
ATOM 554 C CA . ARG A 1 78 ? -6.041 -9.263 14.529 1.00 91.00 78 ARG A CA 1
ATOM 555 C C . ARG A 1 78 ? -7.094 -8.222 14.184 1.00 91.00 78 ARG A C 1
ATOM 557 O O . ARG A 1 78 ? -8.148 -8.590 13.676 1.00 91.00 78 ARG A O 1
ATOM 564 N N . LEU A 1 79 ? -6.799 -6.960 14.483 1.00 94.94 79 LEU A N 1
ATOM 565 C CA . LEU A 1 79 ? -7.730 -5.845 14.383 1.00 94.94 79 LEU A CA 1
ATOM 566 C C . LEU A 1 79 ? -7.730 -5.174 13.016 1.00 94.94 79 LEU A C 1
ATOM 568 O O . LEU A 1 79 ? -8.739 -4.577 12.670 1.00 94.94 79 LEU A O 1
ATOM 572 N N . PHE A 1 80 ? -6.682 -5.321 12.206 1.00 95.50 80 PHE A N 1
ATOM 573 C CA . PHE A 1 80 ? -6.618 -4.705 10.883 1.00 95.50 80 PHE A CA 1
ATOM 574 C C . PHE A 1 80 ? -6.364 -5.730 9.782 1.00 95.50 80 PHE A C 1
ATOM 576 O O . PHE A 1 80 ? -5.574 -6.666 9.924 1.00 95.50 80 PHE A O 1
ATOM 583 N N . ARG A 1 81 ? -7.041 -5.538 8.651 1.00 96.44 81 ARG A N 1
ATOM 584 C CA . ARG A 1 81 ? -6.894 -6.338 7.433 1.00 96.44 81 ARG A CA 1
ATOM 585 C C . ARG A 1 81 ? -6.463 -5.440 6.291 1.00 96.44 81 ARG A C 1
ATOM 587 O O . ARG A 1 81 ? -7.163 -4.486 5.977 1.00 96.44 81 ARG A O 1
ATOM 594 N N . LEU A 1 82 ? -5.342 -5.786 5.671 1.00 95.44 82 LEU A N 1
ATOM 595 C CA . LEU A 1 82 ? -4.823 -5.126 4.482 1.00 95.44 82 LEU A CA 1
ATOM 596 C C . LEU A 1 82 ? -5.045 -6.034 3.277 1.00 95.44 82 LEU A C 1
ATOM 598 O O . LEU A 1 82 ? -4.575 -7.175 3.271 1.00 95.44 82 LEU A O 1
ATOM 602 N N . ASP A 1 83 ? -5.766 -5.540 2.279 1.00 96.88 83 ASP A N 1
ATOM 603 C CA . ASP A 1 83 ? -5.863 -6.222 0.997 1.00 96.88 83 ASP A CA 1
ATOM 604 C C . ASP A 1 83 ? -4.556 -6.015 0.205 1.00 96.88 83 ASP A C 1
ATOM 606 O O . ASP A 1 83 ? -4.182 -4.876 -0.084 1.00 96.88 83 ASP A O 1
ATOM 610 N N . PRO A 1 84 ? -3.844 -7.097 -0.158 1.00 96.25 84 PRO A N 1
ATOM 611 C CA . PRO A 1 84 ? -2.509 -6.997 -0.732 1.00 96.25 84 PRO A CA 1
ATOM 612 C C . PRO A 1 84 ? -2.489 -6.473 -2.170 1.00 96.25 84 PRO A C 1
ATOM 614 O O . PRO A 1 84 ? -1.419 -6.125 -2.651 1.00 96.25 84 PRO A O 1
ATOM 617 N N . ARG A 1 85 ? -3.626 -6.445 -2.875 1.00 95.19 85 ARG A N 1
ATOM 618 C CA . ARG A 1 85 ? -3.698 -5.995 -4.276 1.00 95.19 85 ARG A CA 1
ATOM 619 C C . ARG A 1 85 ? -4.266 -4.595 -4.412 1.00 95.19 85 ARG A C 1
ATOM 621 O O . ARG A 1 85 ? -3.927 -3.896 -5.354 1.00 95.19 85 ARG A O 1
ATOM 628 N N . THR A 1 86 ? -5.169 -4.224 -3.513 1.00 94.88 86 THR A N 1
ATOM 629 C CA . THR A 1 86 ? 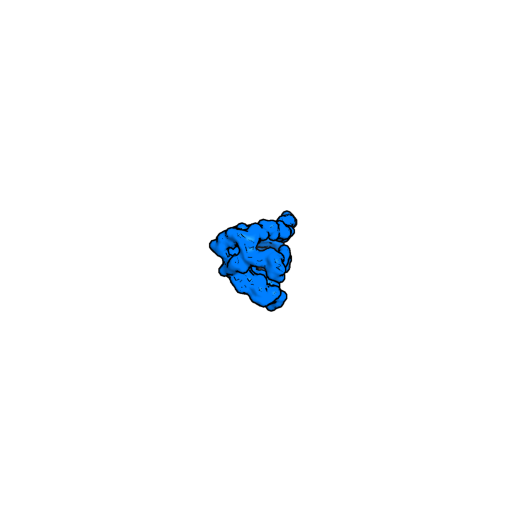-5.875 -2.939 -3.569 1.00 94.88 86 THR A CA 1
ATOM 630 C C . THR A 1 86 ? -5.351 -1.927 -2.564 1.00 94.88 86 THR A C 1
ATOM 632 O O . THR A 1 86 ? -5.739 -0.776 -2.650 1.00 94.88 86 THR A O 1
ATOM 635 N N . GLY A 1 87 ? -4.538 -2.338 -1.585 1.00 94.56 87 GLY A N 1
ATOM 636 C CA . GLY A 1 87 ? -4.037 -1.427 -0.552 1.00 94.56 87 GLY A CA 1
ATOM 637 C C . GLY A 1 87 ? -5.087 -1.026 0.491 1.00 94.56 87 GLY A C 1
ATOM 638 O O . GLY A 1 87 ? -4.792 -0.248 1.397 1.00 94.56 87 GLY A O 1
ATOM 639 N N . ARG A 1 88 ? -6.306 -1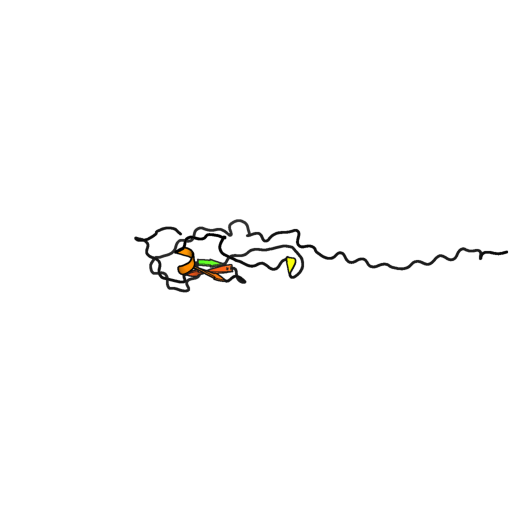.578 0.425 1.00 95.69 88 ARG A N 1
ATOM 640 C CA . ARG A 1 88 ? -7.394 -1.237 1.350 1.00 95.69 88 ARG A CA 1
ATOM 641 C C . ARG A 1 8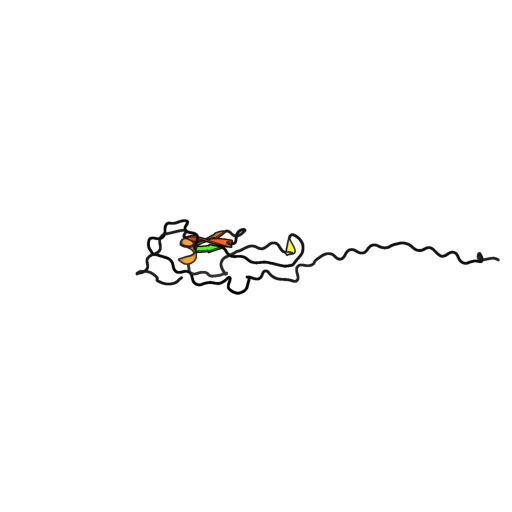8 ? -7.133 -1.809 2.736 1.00 95.69 88 ARG A C 1
ATOM 643 O O . ARG A 1 88 ? -7.128 -3.029 2.929 1.00 95.69 88 ARG A O 1
ATOM 650 N N . LEU A 1 89 ? -6.967 -0.919 3.707 1.00 94.94 89 LEU A N 1
ATOM 651 C CA . LEU A 1 89 ? -6.857 -1.243 5.122 1.00 94.94 89 LEU A CA 1
ATOM 652 C C . LEU A 1 89 ? -8.231 -1.116 5.776 1.00 94.94 89 LEU A C 1
ATOM 654 O O . LEU A 1 89 ? -8.862 -0.063 5.725 1.00 94.94 89 LEU A O 1
ATOM 658 N N . THR A 1 90 ? -8.696 -2.186 6.407 1.00 96.94 90 THR A N 1
ATOM 659 C CA . THR A 1 90 ? -10.030 -2.267 7.009 1.00 96.94 90 THR A CA 1
ATOM 660 C C . THR A 1 90 ? -9.976 -2.760 8.445 1.00 96.94 90 THR A C 1
ATOM 662 O O . THR A 1 90 ? -9.084 -3.524 8.828 1.00 96.94 90 THR A O 1
ATOM 665 N N . LEU A 1 91 ? -10.967 -2.347 9.231 1.00 97.25 91 LEU A N 1
ATOM 666 C CA . LEU A 1 91 ? -11.164 -2.825 10.591 1.00 97.25 91 LEU A CA 1
ATOM 667 C C . LEU A 1 91 ? -11.679 -4.271 10.577 1.00 97.25 91 LEU A C 1
ATOM 669 O O . LEU A 1 91 ? -12.667 -4.593 9.926 1.00 97.25 91 LEU A O 1
ATOM 673 N N . ALA A 1 92 ? -11.016 -5.158 11.303 1.00 96.62 92 ALA A N 1
ATOM 674 C CA . ALA A 1 92 ? -11.265 -6.597 11.326 1.00 96.62 92 ALA A CA 1
ATOM 675 C C . ALA A 1 92 ? -11.839 -7.105 12.654 1.00 96.62 92 ALA A C 1
ATOM 677 O O . ALA A 1 92 ? -12.321 -8.238 12.714 1.00 96.62 92 ALA A O 1
ATOM 678 N N . GLY A 1 93 ? -11.794 -6.282 13.697 1.00 94.50 93 GLY A N 1
ATOM 679 C CA . GLY A 1 93 ? -12.351 -6.560 15.013 1.00 94.50 93 GLY A CA 1
ATOM 680 C C . GLY A 1 93 ? -12.663 -5.257 15.750 1.00 94.50 93 GLY A C 1
ATOM 681 O O . GLY A 1 93 ? -12.237 -4.201 15.292 1.00 94.50 93 GLY A O 1
ATOM 682 N N . PRO A 1 94 ? 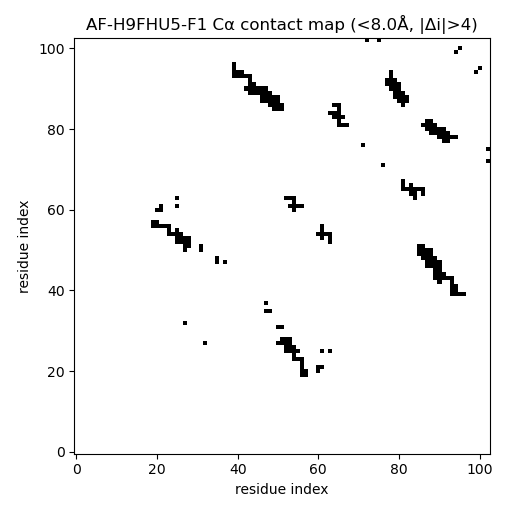-13.418 -5.319 16.855 1.00 93.19 94 PRO A N 1
ATOM 683 C CA . PRO A 1 94 ? -13.735 -4.137 17.647 1.00 93.19 94 PRO A CA 1
ATOM 684 C C . PRO A 1 94 ? -12.470 -3.551 18.283 1.00 93.19 94 PRO A C 1
ATOM 686 O O . PRO A 1 94 ? -11.578 -4.297 18.695 1.00 93.19 94 PRO A O 1
ATOM 689 N N . VAL A 1 95 ? -12.426 -2.227 18.369 1.00 93.56 95 VAL A N 1
ATOM 690 C CA . VAL A 1 95 ? -11.414 -1.463 19.107 1.00 93.56 95 VAL A CA 1
ATOM 691 C C . VAL A 1 95 ? -12.013 -0.972 20.424 1.00 93.56 95 VAL A C 1
ATOM 693 O O . VAL A 1 95 ? -13.228 -0.937 20.584 1.00 93.56 95 VAL A O 1
ATOM 696 N N . ASP A 1 96 ? -11.150 -0.664 21.381 1.00 91.44 96 ASP A N 1
ATOM 697 C CA . ASP A 1 96 ? -11.512 -0.251 22.736 1.00 91.44 96 ASP A CA 1
ATOM 698 C C . ASP A 1 96 ? -10.496 0.814 23.151 1.00 91.44 96 ASP A C 1
ATOM 700 O O . ASP A 1 96 ? -9.294 0.525 23.218 1.00 91.44 96 ASP A O 1
ATOM 704 N N . TYR A 1 97 ? -10.974 2.044 23.343 1.00 90.56 97 TYR A N 1
ATOM 705 C CA . TYR A 1 97 ? -10.124 3.200 23.602 1.00 90.56 97 TYR A CA 1
ATOM 706 C C . TYR A 1 97 ? -9.447 3.109 24.976 1.00 90.56 97 TYR A C 1
ATOM 708 O O . TYR A 1 97 ? -8.267 3.437 25.101 1.00 90.56 97 TYR A O 1
ATOM 716 N N . GLU A 1 98 ? -10.143 2.607 26.002 1.00 92.44 98 GLU A N 1
ATOM 717 C CA . GLU A 1 98 ? -9.579 2.420 27.342 1.00 92.44 98 GLU A CA 1
ATOM 718 C C . GLU A 1 98 ? -8.468 1.371 27.364 1.00 92.44 98 GLU A C 1
ATOM 720 O O . GLU A 1 98 ? -7.545 1.450 28.182 1.00 92.44 98 GLU A O 1
ATOM 725 N N . ARG A 1 99 ? -8.562 0.367 26.489 1.00 88.75 99 ARG A N 1
ATOM 726 C CA . ARG A 1 99 ? -7.524 -0.652 26.348 1.00 88.75 99 ARG A CA 1
ATOM 727 C C . ARG A 1 99 ? -6.312 -0.133 25.580 1.00 88.75 99 ARG A C 1
ATOM 729 O O . ARG A 1 99 ? -5.188 -0.422 25.997 1.00 88.75 99 ARG A O 1
ATOM 736 N N . GLN A 1 100 ? -6.529 0.539 24.449 1.00 88.94 100 GLN A N 1
ATOM 737 C CA . GLN A 1 100 ? -5.461 1.047 23.592 1.00 88.94 100 GLN A CA 1
ATOM 738 C C . GLN A 1 100 ? -5.965 2.165 22.664 1.00 88.94 100 GLN A C 1
ATOM 740 O O . GLN A 1 100 ? -6.844 1.948 21.831 1.00 88.94 100 GLN A O 1
ATOM 745 N N . ASP A 1 101 ? -5.336 3.336 22.763 1.00 89.31 101 ASP A N 1
ATOM 746 C CA . ASP A 1 101 ? -5.695 4.576 22.062 1.00 89.31 101 ASP A CA 1
ATOM 747 C C . ASP A 1 101 ? -4.882 4.825 20.775 1.00 89.31 101 ASP A C 1
ATOM 749 O O . ASP A 1 101 ? -5.197 5.726 20.001 1.00 89.31 101 ASP A O 1
ATOM 753 N N . THR A 1 102 ? -3.833 4.040 20.512 1.00 89.31 102 THR A N 1
ATOM 754 C CA . THR A 1 102 ? -3.011 4.111 19.287 1.00 89.31 102 THR A CA 1
ATOM 755 C C . THR A 1 102 ? -2.440 2.736 18.932 1.00 89.31 102 THR A C 1
ATOM 757 O O . THR A 1 102 ? -2.094 1.960 19.823 1.00 89.31 102 THR A O 1
ATOM 760 N N . TYR A 1 103 ? -2.324 2.415 17.639 1.00 85.25 103 TYR A N 1
ATOM 761 C CA . TYR A 1 103 ? -1.860 1.113 17.129 1.00 85.25 103 TYR A CA 1
ATOM 762 C C . TYR A 1 103 ? -0.655 1.217 16.196 1.00 85.25 103 TYR A C 1
ATOM 764 O O . TYR A 1 103 ? -0.555 2.225 15.467 1.00 85.25 103 TYR A O 1
#

Secondary structure (DSSP, 8-state):
----SSPPP--------PPP---S--BPPTT--------TTPPTT-EEEE---B--SSGGGG-------SS--TTHHHHEEE-TTT-EEEE-S---TTT-S--

Nearest PDB structures (foldseek):
  6vft-assembly2_B  TM=8.931E-01  e=3.455E-08  Homo sapiens
  6vft-assembly2_D  TM=9.130E-01  e=4.150E-08  Homo sapiens
  6vg1-assembly1_A  TM=8.716E-01  e=2.877E-08  Xenopus laevis
  7jgz-assembly1_A-2  TM=8.422E-01  e=6.763E-08  Mus musculus
  5dzv-assembly1_A  TM=9.484E-01  e=7.776E-07  Mus musculus

Radius of gyration: 27.37 Å; Cα contacts (8 Å, |Δi|>4): 127; chains: 1; bounding box: 60×23×90 Å

Organism: Macaca mulatta (NCBI:txid9544)

InterPro domains:
  IPR002126 Cadherin-like [PF00028] (36-103)
  IPR002126 Cadherin-like [PR00205] (7-26)
  IPR002126 Cadherin-like [PR00205] (85-103)
  IPR002126 Cadherin-like [PS50268] (4-28)
  IPR002126 Cadherin-like [PS50268] (30-103)
  IPR015919 Cadherin-like superfamily [SSF49313] (22-103)
  IPR020894 Cadherin conserved site [PS00232] (16-26)
  IPR050174 Protocadherin/Cadherin-related Cell Adhesion [PTHR24028] (3-103)

Mean predicted aligned error: 7.74 Å

Solvent-accessible surface area (backbone atoms only — not comparable to full-atom values): 6939 Å² total; per-residue (Å²): 139,76,83,69,82,74,78,87,84,85,86,81,91,81,87,83,82,88,78,82,65,77,79,71,65,72,39,63,54,92,76,66,81,70,90,75,92,75,65,53,84,53,58,68,65,40,79,72,44,78,45,61,62,53,30,91,32,66,69,78,58,23,62,65,74,50,76,82,66,99,78,65,58,76,63,52,68,59,33,43,42,69,40,39,78,66,31,39,28,24,31,58,39,82,57,48,60,92,82,52,80,77,134